Protein AF-A0A954PP19-F1 (afdb_monomer_lite)

Sequence (159 aa):
MADTKLAAGSSRAISSGVAYQRCLNPTCGQTFDVGEVKTACDRCGDLLDIDYDWSRIAVPKRLAEFEQMWTQRHDPLRFSGVWRFHELLPFAPADKVVTVGEGQTLLQRANEVAKFAGMDADRLFLQYEGMNPSGSFKDNGMCAAFSHAHLTGAKRAAC

Foldseek 3Di:
DDDDPPPPPPPPLPQVVFKWKFFPPPVVRDIGGLLDDDQADPPPRGGIDIDGPVVPADADPDPVVLVVLVVVCVDQLSQALQSSRCSVVVRFPPVLFDAPSANPWDWAQDQVVCVVVVHDHSPDTDTLNLPGPVRHVCRSVVRVVSSSCSSNVHDDDDD

Secondary structure (DSSP, 8-state):
----------------SSEEEEESSTTT--EEETTS--SS-TTT---EEEEE-GGGS---SSHHHHHHHGGGTTSHHHHSTTGGGGGG-TTS-GGG---SS-----EEE-HHHHHHTTPPTTS-EEE-GGGSTTSSTHHHHHHHHHHHHHHTT------

pLDDT: mean 89.29, std 17.42, range [29.59, 98.31]

Structure (mmCIF, N/CA/C/O backbone):
data_AF-A0A954PP19-F1
#
_entry.id   AF-A0A954PP19-F1
#
loop_
_atom_site.group_PDB
_atom_site.id
_atom_site.type_symbol
_atom_site.label_atom_id
_atom_site.label_alt_id
_atom_site.label_comp_id
_atom_site.label_asym_id
_atom_site.label_entity_id
_atom_site.label_seq_id
_atom_site.pdbx_PDB_ins_code
_atom_site.Cartn_x
_atom_site.Cartn_y
_atom_site.Cartn_z
_atom_site.occupancy
_atom_site.B_iso_or_equiv
_atom_site.auth_seq_id
_atom_site.auth_comp_id
_atom_site.auth_asym_id
_atom_site.auth_atom_id
_atom_site.pdbx_PDB_model_num
ATOM 1 N N . MET A 1 1 ? -10.095 12.868 49.938 1.00 38.81 1 MET A N 1
ATOM 2 C CA . MET A 1 1 ? -11.283 13.107 49.086 1.00 38.81 1 MET A CA 1
ATOM 3 C C . MET A 1 1 ? -10.998 14.398 48.331 1.00 38.81 1 MET A C 1
ATOM 5 O O . MET A 1 1 ? -10.882 15.417 48.983 1.00 38.81 1 MET A O 1
ATOM 9 N N . ALA A 1 2 ? -10.692 14.423 47.039 1.00 33.31 2 ALA A N 1
ATOM 10 C CA . ALA A 1 2 ? -11.350 13.710 45.957 1.00 33.31 2 ALA A CA 1
ATOM 11 C C . ALA A 1 2 ? -10.355 13.242 44.879 1.00 33.31 2 ALA A C 1
ATOM 13 O O . ALA A 1 2 ? -9.568 14.029 44.358 1.00 33.31 2 ALA A O 1
ATOM 14 N N . ASP A 1 3 ? -10.452 11.958 44.535 1.00 31.61 3 ASP A N 1
ATOM 15 C CA . ASP A 1 3 ? -9.877 11.374 43.328 1.00 31.61 3 ASP A CA 1
ATOM 16 C C . ASP A 1 3 ? -10.705 11.821 42.122 1.00 31.61 3 ASP A C 1
ATOM 18 O O . ASP A 1 3 ? -11.855 11.408 41.955 1.00 31.61 3 ASP A O 1
ATOM 22 N N . THR A 1 4 ? -10.128 12.653 41.260 1.00 34.34 4 THR A N 1
ATOM 23 C CA . THR A 1 4 ? -10.739 12.964 39.964 1.00 34.34 4 THR A CA 1
ATOM 24 C C . THR A 1 4 ? -10.210 11.956 38.951 1.00 34.34 4 THR A C 1
ATOM 26 O O . THR A 1 4 ? -9.174 12.160 38.322 1.00 34.34 4 THR A O 1
ATOM 29 N N . LYS A 1 5 ? -10.909 10.821 38.829 1.00 32.56 5 LYS A N 1
ATOM 30 C CA . LYS A 1 5 ? -10.722 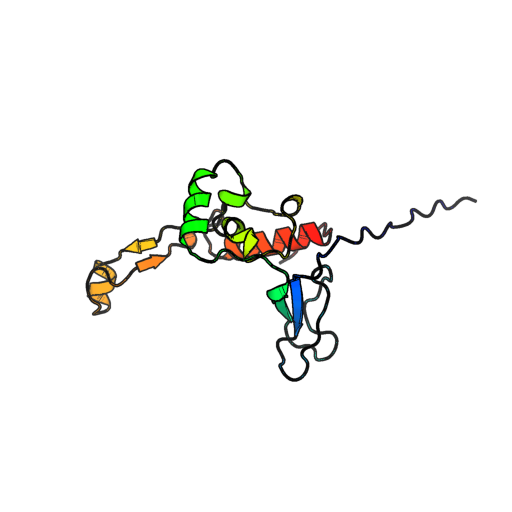9.869 37.728 1.00 32.56 5 LYS A CA 1
ATOM 31 C C . LYS A 1 5 ? -10.987 10.600 36.410 1.00 32.56 5 LYS A C 1
ATOM 33 O O . LYS A 1 5 ? -12.136 10.896 36.092 1.00 32.56 5 LYS A O 1
ATOM 38 N N . LEU A 1 6 ? -9.934 10.856 35.632 1.00 33.56 6 LEU A N 1
ATOM 39 C CA . LEU A 1 6 ? -10.082 11.124 34.207 1.00 33.56 6 LEU A CA 1
ATOM 40 C C . LEU A 1 6 ? -10.672 9.868 33.565 1.00 33.56 6 LEU A C 1
ATOM 42 O O . LEU A 1 6 ? -10.012 8.836 33.453 1.00 33.56 6 LEU A O 1
ATOM 46 N N . ALA A 1 7 ? -11.943 9.952 33.185 1.00 32.34 7 ALA A N 1
ATOM 47 C CA . ALA A 1 7 ? -12.573 8.965 32.333 1.00 32.34 7 ALA A CA 1
ATOM 48 C C . ALA A 1 7 ? -11.822 8.953 30.996 1.00 32.34 7 ALA A C 1
ATOM 50 O O . ALA A 1 7 ? -11.840 9.933 30.250 1.00 32.34 7 ALA A O 1
ATOM 51 N N . ALA A 1 8 ? -11.139 7.845 30.711 1.00 34.00 8 ALA A N 1
ATOM 52 C CA . ALA A 1 8 ? -10.628 7.542 29.387 1.00 34.00 8 ALA A CA 1
ATOM 53 C C . ALA A 1 8 ? -11.833 7.388 28.449 1.00 34.00 8 ALA A C 1
ATOM 55 O O . ALA A 1 8 ? -12.448 6.326 28.363 1.00 34.00 8 ALA A O 1
ATOM 56 N N . GLY A 1 9 ? -12.216 8.487 27.800 1.00 29.59 9 GLY A N 1
ATOM 57 C CA . GLY A 1 9 ? -13.181 8.473 26.716 1.00 29.59 9 GLY A CA 1
ATOM 58 C C . GLY A 1 9 ? -12.624 7.605 25.598 1.00 29.59 9 GLY A C 1
ATOM 59 O O . GLY A 1 9 ? -11.655 7.980 24.940 1.00 29.59 9 GLY A O 1
ATOM 60 N N . SER A 1 10 ? -13.219 6.427 25.413 1.00 38.03 10 SER A N 1
ATOM 61 C CA . SER A 1 10 ? -13.023 5.597 24.231 1.00 38.03 10 SER A CA 1
ATOM 62 C C . SER A 1 10 ? -13.480 6.407 23.018 1.00 38.03 10 SER A C 1
ATOM 64 O O . SER A 1 10 ? -14.662 6.467 22.684 1.00 38.03 10 SER A O 1
ATOM 66 N N . SER A 1 11 ? -12.525 7.088 22.389 1.00 37.19 11 SER A N 1
ATOM 67 C CA . SER A 1 11 ? -12.629 7.576 21.022 1.00 37.19 11 SER A CA 1
ATOM 68 C C . SER A 1 11 ? -12.754 6.339 20.138 1.00 37.19 11 SER A C 1
ATOM 70 O O . SER A 1 11 ? -11.757 5.807 19.651 1.00 37.19 11 SER A O 1
ATOM 72 N N . ARG A 1 12 ? -13.980 5.832 19.993 1.00 41.19 12 ARG A N 1
ATOM 73 C CA . ARG A 1 12 ? -14.313 4.806 19.012 1.00 41.19 12 ARG A CA 1
ATOM 74 C C . ARG A 1 12 ? -14.092 5.455 17.648 1.00 41.19 12 ARG A C 1
ATOM 76 O O . ARG A 1 12 ? -14.951 6.185 17.160 1.00 41.19 12 ARG A O 1
ATOM 83 N N . ALA A 1 13 ? -12.889 5.281 17.100 1.00 44.47 13 ALA A N 1
ATOM 84 C CA . ALA A 1 13 ? -12.595 5.641 15.727 1.00 44.47 13 ALA A CA 1
ATOM 85 C C . ALA A 1 13 ? -13.675 4.975 14.875 1.00 44.47 13 ALA A C 1
ATOM 87 O O . ALA A 1 13 ? -13.929 3.777 15.012 1.00 44.47 13 ALA A O 1
ATOM 88 N N . ILE A 1 14 ? -14.390 5.778 14.095 1.00 45.72 14 ILE A N 1
ATOM 89 C CA . ILE A 1 14 ? -15.475 5.300 13.251 1.00 45.72 14 ILE A CA 1
ATOM 90 C C . ILE A 1 14 ? -14.812 4.508 12.123 1.00 45.72 14 ILE A C 1
ATOM 92 O O . ILE A 1 14 ? -14.482 5.050 11.073 1.00 45.72 14 ILE A O 1
ATOM 96 N N . SER A 1 15 ? -14.562 3.225 12.373 1.00 54.59 15 SER A N 1
ATOM 97 C CA . SER A 1 15 ? -14.369 2.237 11.326 1.00 54.59 15 SER A CA 1
ATOM 98 C C . SER A 1 15 ? -15.665 2.232 10.527 1.00 54.59 15 SER A C 1
ATOM 100 O O . SER A 1 15 ? -16.744 1.960 11.057 1.00 54.59 15 SER A O 1
ATOM 102 N N . SER A 1 16 ? -15.586 2.580 9.246 1.00 59.38 16 SER A N 1
ATOM 103 C CA . SER A 1 16 ? -16.714 2.494 8.311 1.00 59.38 16 SER A CA 1
ATOM 104 C C . SER A 1 16 ? -17.228 1.050 8.158 1.00 59.38 16 SER A C 1
ATOM 106 O O . SER A 1 16 ? -18.239 0.812 7.489 1.00 59.38 16 SER A O 1
ATOM 108 N N . GLY A 1 17 ? -16.542 0.072 8.769 1.00 75.81 17 GLY A N 1
ATOM 109 C CA . GLY A 1 17 ? -16.840 -1.351 8.688 1.00 75.81 17 GLY A CA 1
ATOM 110 C C . GLY A 1 17 ? -16.679 -1.901 7.275 1.00 75.81 17 GLY A C 1
ATOM 111 O O . GLY A 1 17 ? -17.229 -2.959 6.990 1.00 75.81 17 GLY A O 1
ATOM 112 N N . VAL A 1 18 ? -16.029 -1.158 6.369 1.00 91.38 18 VAL A N 1
ATOM 113 C CA . VAL A 1 18 ? -15.743 -1.601 4.995 1.00 91.38 18 VAL A CA 1
ATOM 114 C C . VAL A 1 18 ? -14.385 -2.277 4.887 1.00 91.38 18 VAL A C 1
ATOM 116 O O . VAL A 1 18 ? -14.200 -3.045 3.961 1.00 91.38 18 VAL A O 1
ATOM 119 N N . ALA A 1 19 ? -13.464 -2.014 5.816 1.00 95.56 19 ALA A N 1
ATOM 120 C CA . ALA A 1 19 ? -12.177 -2.687 5.939 1.00 95.56 19 ALA A CA 1
ATOM 121 C C . ALA A 1 19 ? -12.139 -3.435 7.274 1.00 95.56 19 ALA A C 1
ATOM 123 O O . ALA A 1 19 ? -12.572 -2.897 8.297 1.00 95.56 19 ALA A O 1
ATOM 124 N N . TYR A 1 20 ? -11.631 -4.661 7.270 1.00 96.12 20 TYR A N 1
ATOM 125 C CA . TYR A 1 20 ? -11.539 -5.504 8.457 1.00 96.12 20 TYR A CA 1
ATOM 126 C C . TYR A 1 20 ? -10.322 -6.421 8.366 1.00 96.12 20 TYR A C 1
ATOM 128 O O . TYR A 1 20 ? -9.804 -6.700 7.288 1.00 96.12 20 TYR A O 1
ATOM 136 N N . GLN A 1 21 ? -9.850 -6.890 9.515 1.00 97.12 21 GLN A N 1
ATOM 137 C CA . GLN A 1 21 ? -8.796 -7.895 9.567 1.00 97.12 21 GLN A CA 1
ATOM 138 C C . GLN A 1 21 ? -9.430 -9.274 9.410 1.00 97.12 21 GLN A C 1
ATOM 140 O O . GLN A 1 21 ? -10.419 -9.563 10.083 1.00 97.12 21 GLN A O 1
ATOM 145 N N . ARG A 1 22 ? -8.864 -10.141 8.575 1.00 97.62 22 ARG A N 1
ATOM 146 C CA . ARG A 1 22 ? -9.326 -11.516 8.363 1.00 97.62 22 ARG A CA 1
ATOM 147 C C . ARG A 1 22 ? -8.183 -12.492 8.595 1.00 97.62 22 ARG A C 1
ATOM 149 O O . ARG A 1 22 ? -7.096 -12.337 8.055 1.00 97.62 22 ARG A O 1
ATOM 156 N N . CYS A 1 23 ? -8.437 -13.534 9.376 1.00 98.31 23 CYS A N 1
ATOM 157 C CA . CYS A 1 23 ? -7.491 -14.628 9.549 1.00 98.31 23 CYS A CA 1
ATOM 158 C C . CYS A 1 23 ? -7.185 -15.315 8.211 1.00 98.31 23 CYS A C 1
ATOM 160 O O . CYS A 1 23 ? -8.106 -15.773 7.529 1.00 98.31 23 CYS A O 1
ATOM 162 N N . LEU A 1 24 ? -5.895 -15.445 7.885 1.00 97.44 24 LEU A N 1
ATOM 163 C CA . LEU A 1 24 ? -5.423 -16.058 6.639 1.00 97.44 24 LEU A CA 1
ATOM 164 C C . LEU A 1 24 ? -5.731 -17.554 6.553 1.00 97.44 24 LEU A C 1
ATOM 166 O O . LEU A 1 24 ? -5.881 -18.089 5.458 1.00 97.44 24 LEU A O 1
ATOM 170 N N . ASN A 1 25 ? -5.860 -18.234 7.694 1.00 97.69 25 ASN A N 1
ATOM 171 C CA . ASN A 1 25 ? -6.277 -19.630 7.726 1.00 97.69 25 ASN A CA 1
ATOM 172 C C . ASN A 1 25 ? -7.714 -19.792 7.196 1.00 97.69 25 ASN A C 1
ATOM 174 O O . ASN A 1 25 ? -8.655 -19.354 7.875 1.00 97.69 25 ASN A O 1
ATOM 178 N N . PRO A 1 26 ? -7.917 -20.480 6.053 1.00 95.12 26 PRO A N 1
ATOM 179 C CA . PRO A 1 26 ? -9.231 -20.593 5.421 1.00 95.12 26 PRO A CA 1
ATOM 180 C C . PRO A 1 26 ? -10.272 -21.311 6.284 1.00 95.12 26 PRO A C 1
ATOM 182 O O . PRO A 1 26 ? -11.465 -21.059 6.143 1.00 95.12 26 PRO A O 1
ATOM 185 N N . THR A 1 27 ? -9.834 -22.193 7.188 1.00 97.69 27 THR A N 1
ATOM 186 C CA . THR A 1 27 ? -10.730 -22.918 8.105 1.00 97.69 27 THR A CA 1
ATOM 187 C C . THR A 1 27 ? -11.113 -22.090 9.332 1.00 97.69 27 THR A C 1
ATOM 189 O O . THR A 1 27 ? -12.164 -22.321 9.932 1.00 97.69 27 THR A O 1
ATOM 192 N N . CYS A 1 28 ? -10.283 -21.109 9.704 1.00 97.94 28 CYS A N 1
ATOM 193 C CA . CYS A 1 28 ? -10.573 -20.200 10.804 1.00 97.94 28 CYS A CA 1
ATOM 194 C C . CYS A 1 28 ? -11.461 -19.047 10.335 1.00 97.94 28 CYS A C 1
ATOM 196 O O . CYS A 1 28 ? -12.543 -18.854 10.890 1.00 97.94 28 CYS A O 1
ATOM 198 N N . GLY A 1 29 ? -10.992 -18.281 9.341 1.00 96.25 29 GLY A N 1
ATOM 199 C CA . GLY A 1 29 ? -11.721 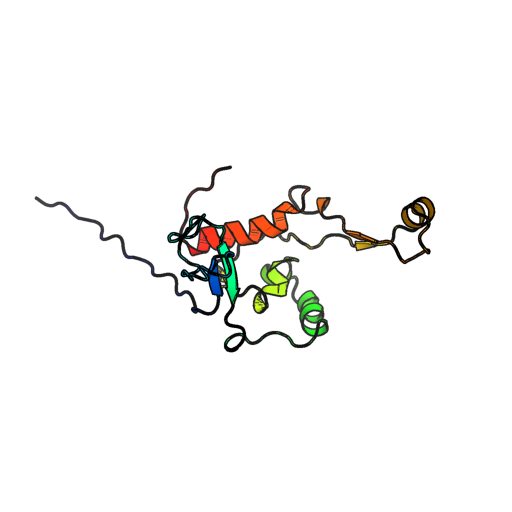-17.174 8.717 1.00 96.25 29 GLY A CA 1
ATOM 200 C C . GLY A 1 29 ? -12.205 -16.070 9.663 1.00 96.25 29 GLY A C 1
ATOM 201 O O . GLY A 1 29 ? -13.035 -15.263 9.255 1.00 96.25 29 GLY A O 1
ATOM 202 N N . GLN A 1 30 ? -11.738 -16.033 10.917 1.00 97.56 30 GLN A N 1
ATOM 203 C CA . GLN A 1 30 ? -12.218 -15.070 11.902 1.00 97.56 30 GLN A CA 1
ATOM 204 C C . GLN A 1 30 ? -11.870 -13.641 11.491 1.00 97.56 30 GLN A C 1
ATOM 206 O O . GLN A 1 30 ? -10.765 -13.377 11.016 1.00 97.56 30 GLN A O 1
ATOM 211 N N . THR A 1 31 ? -12.817 -12.736 11.712 1.00 97.31 31 THR A N 1
ATOM 212 C CA . THR A 1 31 ? -12.697 -11.323 11.373 1.00 97.31 31 THR A CA 1
ATOM 213 C C . THR A 1 31 ? -12.592 -10.453 12.620 1.00 97.31 31 THR A C 1
ATOM 215 O O . THR A 1 31 ? -13.198 -10.771 13.645 1.00 97.31 31 THR A O 1
ATOM 218 N N . PHE A 1 32 ? -11.880 -9.337 12.512 1.00 96.50 32 PHE A N 1
ATOM 219 C CA . PHE A 1 32 ? -11.697 -8.347 13.575 1.00 96.50 32 PHE A CA 1
ATOM 220 C C . PHE A 1 32 ? -11.806 -6.934 13.003 1.00 96.50 32 PHE A C 1
ATOM 222 O O . PHE A 1 32 ? -11.580 -6.727 11.807 1.00 96.50 32 PHE A O 1
ATOM 229 N N . ASP A 1 33 ? -12.146 -5.956 13.840 1.00 95.69 33 ASP A N 1
ATOM 230 C CA . ASP A 1 33 ? -12.216 -4.568 13.384 1.00 95.69 33 ASP A CA 1
ATOM 231 C C . ASP A 1 33 ? -10.816 -4.051 13.029 1.00 95.69 33 ASP A C 1
ATOM 233 O O . ASP A 1 33 ? -9.827 -4.389 13.681 1.00 95.69 33 ASP A O 1
ATOM 237 N N . VAL A 1 34 ? -10.705 -3.219 11.990 1.00 94.75 34 VAL A N 1
ATOM 238 C CA . VAL A 1 34 ? -9.404 -2.669 11.578 1.00 94.75 34 VAL A CA 1
ATOM 239 C C . VAL A 1 34 ? -8.786 -1.766 12.652 1.00 94.75 34 VAL A C 1
ATOM 241 O O . VAL A 1 34 ? -7.570 -1.631 12.702 1.00 94.75 34 VAL A O 1
ATOM 244 N N . GLY A 1 35 ? -9.587 -1.180 13.545 1.00 93.12 35 GLY A N 1
ATOM 245 C CA . GLY A 1 35 ? -9.113 -0.397 14.684 1.00 93.12 35 GLY A CA 1
ATOM 246 C C . GLY A 1 35 ? -8.524 -1.237 15.823 1.00 93.12 35 GLY A C 1
ATOM 247 O O . GLY A 1 35 ? -7.921 -0.674 16.739 1.00 93.12 35 GLY A O 1
ATOM 248 N N . GLU A 1 36 ? -8.668 -2.565 15.795 1.00 94.44 36 GLU A N 1
ATOM 249 C CA . GLU A 1 36 ? -8.030 -3.446 16.772 1.00 94.44 36 GLU A CA 1
ATOM 250 C C . GLU A 1 36 ? -6.551 -3.656 16.430 1.00 94.44 36 GLU A C 1
ATOM 252 O O . GLU A 1 36 ? -6.196 -4.079 15.333 1.00 94.44 36 GLU A O 1
ATOM 257 N N . VAL A 1 37 ? -5.661 -3.414 17.391 1.00 93.75 37 VAL A N 1
ATOM 258 C CA . VAL A 1 37 ? -4.227 -3.671 17.207 1.00 93.75 37 VAL A CA 1
ATOM 259 C C . VAL A 1 37 ? -3.953 -5.152 17.468 1.00 93.75 37 VAL A C 1
ATOM 261 O O . VAL A 1 37 ? -3.839 -5.568 18.622 1.00 93.75 37 VAL A O 1
ATOM 264 N N . LYS A 1 38 ? -3.866 -5.950 16.398 1.00 94.56 38 LYS A N 1
ATOM 265 C CA . LYS A 1 38 ? -3.586 -7.392 16.458 1.00 94.56 38 LYS A CA 1
ATOM 266 C C . LYS A 1 38 ? -2.388 -7.759 15.594 1.00 94.56 38 LYS A C 1
ATOM 268 O O . LYS A 1 38 ? -2.184 -7.206 14.521 1.00 94.56 38 LYS A O 1
ATOM 273 N N . THR A 1 39 ? -1.605 -8.721 16.070 1.00 94.00 39 THR A N 1
ATOM 274 C CA . THR A 1 39 ? -0.466 -9.303 15.339 1.00 94.00 39 THR A CA 1
ATOM 275 C C . THR A 1 39 ? -0.714 -10.754 14.923 1.00 94.00 39 THR A C 1
ATOM 277 O O . THR A 1 39 ? 0.046 -11.299 14.128 1.00 94.00 39 THR A O 1
ATOM 280 N N . ALA A 1 40 ? -1.773 -11.375 15.449 1.00 97.56 40 ALA A N 1
ATOM 281 C CA . ALA A 1 40 ? -2.183 -12.744 15.169 1.00 97.56 40 ALA A CA 1
ATOM 282 C C . ALA A 1 40 ? -3.685 -12.917 15.445 1.00 97.56 40 ALA A C 1
ATOM 284 O O . ALA A 1 40 ? -4.305 -12.113 16.144 1.00 97.56 40 ALA A O 1
ATOM 285 N N . CYS A 1 41 ? -4.269 -13.985 14.910 1.00 98.06 41 CYS A N 1
ATOM 286 C CA . CYS A 1 41 ? -5.651 -14.367 15.156 1.00 98.06 41 CYS A CA 1
ATOM 287 C C . CYS A 1 41 ? -5.839 -14.899 16.584 1.00 98.06 41 CYS A C 1
ATOM 289 O O . CYS A 1 41 ? -5.261 -15.925 16.941 1.00 98.06 41 CYS A O 1
ATOM 291 N N . ASP A 1 42 ? -6.749 -14.295 17.354 1.00 97.56 42 ASP A N 1
ATOM 292 C CA . ASP A 1 42 ? -7.061 -14.708 18.735 1.00 97.56 42 ASP A CA 1
ATOM 293 C C . ASP A 1 42 ? -7.537 -16.168 18.871 1.00 97.56 42 ASP A C 1
ATOM 295 O O . ASP A 1 42 ? -7.485 -16.741 19.958 1.00 97.56 42 ASP A O 1
ATOM 299 N N . ARG A 1 43 ? -8.032 -16.780 17.786 1.00 97.50 43 ARG A N 1
ATOM 300 C CA . ARG A 1 43 ? -8.596 -18.139 17.804 1.00 97.50 43 ARG A CA 1
ATOM 301 C C . ARG A 1 43 ? -7.602 -19.236 17.452 1.00 97.50 43 ARG A C 1
ATOM 303 O O . ARG A 1 43 ? -7.714 -20.329 17.997 1.00 97.50 43 ARG A O 1
ATOM 310 N N . CYS A 1 44 ? -6.688 -18.989 16.518 1.00 97.75 44 CYS A N 1
ATOM 311 C CA . CYS A 1 44 ? -5.789 -20.031 16.001 1.00 97.75 44 CYS A CA 1
ATOM 312 C C . CYS A 1 44 ? -4.310 -19.634 15.971 1.00 97.75 44 CYS A C 1
ATOM 314 O O . CYS A 1 44 ? -3.474 -20.488 15.705 1.00 97.75 44 CYS A O 1
ATOM 316 N N . GLY A 1 45 ? -3.977 -18.372 16.256 1.00 97.94 45 GLY A N 1
ATOM 317 C CA . GLY A 1 45 ? -2.602 -17.871 16.251 1.00 97.94 45 GLY A CA 1
ATOM 318 C C . GLY A 1 45 ? -2.022 -17.562 14.868 1.00 97.94 45 GLY A C 1
ATOM 319 O O . GLY A 1 45 ? -0.922 -17.024 14.803 1.00 97.94 45 GLY A O 1
ATOM 320 N N . ASP A 1 46 ? -2.741 -17.849 13.778 1.00 98.19 46 ASP A N 1
ATOM 321 C CA . ASP A 1 46 ? -2.280 -17.538 12.421 1.00 98.19 46 ASP A CA 1
ATOM 322 C C . ASP A 1 46 ? -2.290 -16.033 12.118 1.00 98.19 46 ASP A C 1
ATOM 324 O O . ASP A 1 46 ? -2.904 -15.222 12.817 1.00 98.19 46 ASP A O 1
ATOM 328 N N . LEU A 1 47 ? -1.606 -15.668 11.034 1.00 98.06 47 LEU A N 1
ATOM 329 C CA . LEU A 1 47 ? -1.517 -14.300 10.538 1.00 98.06 47 LEU A CA 1
ATOM 330 C C . LEU A 1 47 ? -2.881 -13.749 10.085 1.00 98.06 47 LEU A C 1
ATOM 332 O O . LEU A 1 47 ? -3.790 -14.484 9.680 1.00 98.06 47 LEU A O 1
ATOM 336 N N . LEU A 1 48 ? -2.996 -12.424 10.139 1.00 97.81 48 LEU A N 1
ATOM 337 C CA . LEU A 1 48 ? -4.150 -11.660 9.676 1.00 97.81 48 LEU A CA 1
ATOM 338 C C . LEU A 1 48 ? -3.800 -10.940 8.369 1.00 97.81 48 LEU A C 1
ATOM 340 O O . LEU A 1 48 ? -2.668 -10.495 8.193 1.00 97.81 48 LEU A O 1
ATOM 344 N N . ASP A 1 49 ? -4.787 -10.803 7.495 1.00 96.50 49 ASP A N 1
ATOM 345 C CA . ASP A 1 49 ? -4.757 -9.948 6.308 1.00 96.50 49 ASP A CA 1
ATOM 346 C C . ASP A 1 49 ? -5.811 -8.841 6.433 1.00 96.50 49 ASP A C 1
ATOM 348 O O . ASP A 1 49 ? -6.708 -8.935 7.277 1.00 96.50 49 ASP A O 1
ATOM 352 N N . ILE A 1 50 ? -5.719 -7.802 5.605 1.00 95.62 50 ILE A N 1
ATOM 353 C CA . ILE A 1 50 ? -6.760 -6.779 5.484 1.00 95.62 50 ILE A CA 1
ATOM 354 C C . ILE A 1 50 ? -7.663 -7.134 4.309 1.00 95.62 50 ILE A C 1
ATOM 356 O O . ILE A 1 50 ? -7.219 -7.224 3.169 1.00 95.62 50 ILE A O 1
ATOM 360 N N . ASP A 1 51 ? -8.948 -7.293 4.601 1.00 95.31 51 ASP A N 1
ATOM 361 C CA . ASP A 1 51 ? -9.983 -7.564 3.613 1.00 95.31 51 ASP A CA 1
ATOM 362 C C . ASP A 1 51 ? -11.018 -6.432 3.620 1.00 95.31 51 ASP A C 1
ATOM 364 O O . ASP A 1 51 ? -11.134 -5.658 4.581 1.00 95.31 51 ASP A O 1
ATOM 368 N N . TYR A 1 52 ? -11.764 -6.326 2.526 1.00 95.25 52 TYR A N 1
ATOM 369 C CA . TYR A 1 52 ? -12.710 -5.248 2.301 1.00 95.25 52 TYR A CA 1
ATOM 370 C C . TYR A 1 52 ? -14.071 -5.775 1.855 1.00 95.25 52 TYR A C 1
ATOM 372 O O . TYR A 1 52 ? -14.189 -6.682 1.032 1.00 95.25 52 TYR A O 1
ATOM 380 N N . ASP A 1 53 ? -15.135 -5.150 2.352 1.00 94.38 53 ASP A N 1
ATOM 381 C CA . ASP A 1 53 ? -16.474 -5.336 1.807 1.00 94.38 53 ASP A CA 1
ATOM 382 C C . ASP A 1 53 ? -16.638 -4.487 0.540 1.00 94.38 53 ASP A C 1
ATOM 384 O O . ASP A 1 53 ? -17.188 -3.380 0.548 1.00 94.38 53 ASP A O 1
ATOM 388 N N . TRP A 1 54 ? -16.147 -5.028 -0.575 1.00 92.50 54 TRP A N 1
ATOM 389 C CA . TRP A 1 54 ? -16.193 -4.385 -1.889 1.00 92.50 54 TRP A CA 1
ATOM 390 C C . TRP A 1 54 ? -17.614 -4.094 -2.384 1.00 92.50 54 TRP A C 1
ATOM 392 O O . TRP A 1 54 ? -17.785 -3.251 -3.261 1.00 92.50 54 TRP A O 1
ATOM 402 N N . SER A 1 55 ? -18.647 -4.728 -1.815 1.00 92.19 55 SER A N 1
ATOM 403 C CA . SER A 1 55 ? -20.042 -4.419 -2.164 1.00 92.19 55 SER A CA 1
ATOM 404 C C . SER A 1 55 ? -20.485 -3.033 -1.676 1.00 92.19 55 SER A C 1
ATOM 406 O O . SER A 1 55 ? -21.453 -2.471 -2.190 1.00 92.19 55 SER A O 1
ATOM 408 N N . ARG A 1 56 ? -19.755 -2.460 -0.709 1.00 90.62 56 ARG A N 1
ATOM 409 C CA . ARG A 1 56 ? -20.039 -1.165 -0.073 1.00 90.62 56 ARG A CA 1
ATOM 410 C C . ARG A 1 56 ? -19.046 -0.068 -0.461 1.00 90.62 56 ARG A C 1
ATOM 412 O O . ARG A 1 56 ? -19.190 1.060 0.007 1.00 90.62 56 ARG A O 1
ATOM 419 N N . ILE A 1 57 ? -18.052 -0.381 -1.292 1.00 89.00 57 ILE A N 1
ATOM 420 C CA . ILE A 1 57 ? -16.995 0.546 -1.706 1.00 89.00 57 ILE A CA 1
ATOM 421 C C . ILE A 1 57 ? -17.181 0.877 -3.186 1.00 89.00 57 ILE A C 1
ATOM 423 O O . ILE A 1 57 ? -17.205 -0.004 -4.043 1.00 89.00 57 ILE A O 1
ATOM 427 N N . ALA A 1 58 ? -17.285 2.166 -3.500 1.00 87.44 58 ALA A N 1
ATOM 428 C CA . ALA A 1 58 ? -17.223 2.624 -4.879 1.00 87.44 58 ALA A CA 1
ATOM 429 C C . ALA A 1 58 ? -15.762 2.605 -5.345 1.00 87.44 58 ALA A C 1
ATOM 431 O O . ALA A 1 58 ? -14.971 3.453 -4.942 1.00 87.44 58 ALA A O 1
ATOM 432 N N . VAL A 1 59 ? -15.412 1.634 -6.188 1.00 87.06 59 VAL A N 1
ATOM 433 C CA . VAL A 1 59 ? -14.072 1.524 -6.776 1.00 87.06 59 VAL A CA 1
ATOM 434 C C . VAL A 1 59 ? -14.040 2.110 -8.193 1.00 87.06 59 VAL A C 1
ATOM 436 O O . VAL A 1 59 ? -14.985 1.887 -8.964 1.00 87.06 59 VAL A O 1
ATOM 439 N N . PRO A 1 60 ? -12.970 2.836 -8.571 1.00 89.50 60 PRO A N 1
ATOM 440 C CA . PRO A 1 60 ? -12.754 3.260 -9.950 1.00 89.50 60 PRO A CA 1
ATOM 441 C C . PRO A 1 60 ? -12.774 2.063 -10.907 1.00 89.50 60 PRO A C 1
ATOM 443 O O . PRO A 1 60 ? -12.233 0.997 -10.606 1.00 89.50 60 PRO A O 1
ATOM 446 N N . LYS A 1 61 ? -13.406 2.221 -12.072 1.00 90.38 61 LYS A N 1
ATOM 447 C CA . LYS A 1 61 ? -13.604 1.124 -13.038 1.00 90.38 61 LYS A CA 1
ATOM 448 C C . LYS A 1 61 ? -12.469 1.023 -14.051 1.00 90.38 61 LYS A C 1
ATOM 450 O O . LYS A 1 61 ? -12.379 0.024 -14.767 1.00 90.38 61 LYS A O 1
ATOM 455 N N . ARG A 1 62 ? -11.653 2.073 -14.185 1.00 92.50 62 ARG A N 1
ATOM 456 C CA . ARG A 1 62 ? -10.588 2.174 -15.190 1.00 92.50 62 ARG A CA 1
ATOM 457 C C . ARG A 1 62 ? -9.343 2.825 -14.605 1.00 92.50 62 ARG A C 1
ATOM 459 O O . ARG A 1 62 ? -9.433 3.784 -13.850 1.00 92.50 62 ARG A O 1
ATOM 466 N N . LEU A 1 63 ? -8.173 2.379 -15.063 1.00 88.50 63 LEU A N 1
ATOM 467 C CA . LEU A 1 63 ? -6.886 2.960 -14.659 1.00 88.50 63 LEU A CA 1
ATOM 468 C C . LEU A 1 63 ? -6.765 4.454 -14.997 1.00 88.50 63 LEU A C 1
ATOM 470 O O . LEU A 1 63 ? -6.177 5.206 -14.227 1.00 88.50 63 LEU A O 1
ATOM 474 N N . ALA A 1 64 ? -7.395 4.897 -16.090 1.00 91.06 64 ALA A N 1
ATOM 475 C CA . ALA A 1 64 ? -7.429 6.302 -16.498 1.00 91.06 64 ALA A CA 1
ATOM 476 C C . ALA A 1 64 ? -8.022 7.241 -15.427 1.00 91.06 64 ALA A C 1
ATOM 478 O O . ALA A 1 64 ? -7.706 8.427 -15.407 1.00 91.06 64 ALA A O 1
ATOM 479 N N . GLU A 1 65 ? -8.866 6.731 -14.524 1.00 90.00 65 GLU A N 1
ATOM 480 C CA . GLU A 1 65 ? -9.398 7.517 -13.403 1.00 90.00 65 GLU A CA 1
ATOM 481 C C . GLU A 1 65 ? -8.285 7.868 -12.400 1.00 90.00 65 GLU A C 1
ATOM 483 O O . GLU A 1 65 ? -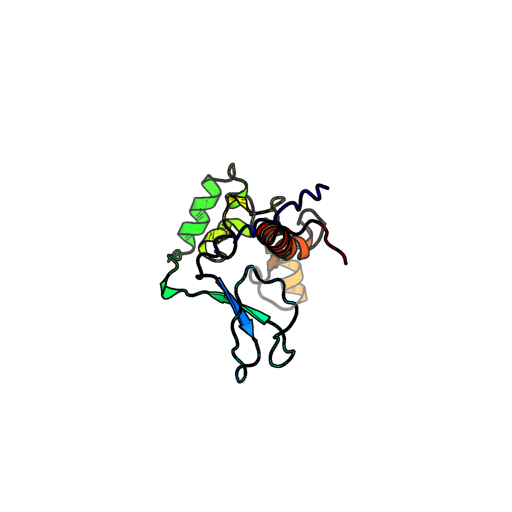8.215 9.003 -11.936 1.00 90.00 65 GLU A O 1
ATOM 488 N N . PHE A 1 66 ? -7.349 6.946 -12.143 1.00 88.44 66 PHE A N 1
ATOM 489 C CA . PHE A 1 66 ? -6.164 7.222 -11.324 1.00 88.44 66 PHE A CA 1
ATOM 490 C C . PHE A 1 66 ? -5.152 8.111 -12.052 1.00 88.44 66 PHE A C 1
ATOM 492 O O . PHE A 1 66 ? -4.490 8.936 -11.426 1.00 88.44 66 PHE A O 1
ATOM 499 N N . GLU A 1 67 ? -5.040 7.998 -13.378 1.00 87.62 67 GLU A N 1
ATOM 500 C CA . GLU A 1 67 ? -4.157 8.872 -14.162 1.00 87.62 67 GLU A CA 1
ATOM 501 C C . GLU A 1 67 ? -4.570 10.346 -14.058 1.00 87.62 67 GLU A C 1
ATOM 503 O O . GLU A 1 67 ? -3.718 11.227 -13.941 1.00 87.62 67 GLU A O 1
ATOM 508 N N . GLN A 1 68 ? -5.875 10.630 -14.030 1.00 87.06 68 GLN A N 1
ATOM 509 C CA . GLN A 1 68 ? -6.389 11.994 -13.867 1.00 87.06 68 GLN A CA 1
ATOM 510 C C . GLN A 1 68 ? -6.001 12.613 -12.519 1.00 87.06 68 GLN A C 1
ATOM 512 O O . GLN A 1 68 ? -5.819 13.831 -12.433 1.00 87.06 68 GLN A O 1
ATOM 517 N N . MET A 1 69 ? -5.802 11.799 -11.479 1.00 85.94 69 MET A N 1
ATOM 518 C CA . MET A 1 69 ? -5.403 12.276 -10.151 1.00 85.94 69 MET A CA 1
ATOM 519 C C . MET A 1 69 ? -4.010 12.916 -10.148 1.00 85.94 69 MET A C 1
ATOM 521 O O . MET A 1 69 ? -3.731 13.761 -9.299 1.00 85.94 69 MET A O 1
ATOM 525 N N . TRP A 1 70 ? -3.160 12.627 -11.141 1.00 84.12 70 TRP A N 1
ATOM 526 C CA . TRP A 1 70 ? -1.873 13.312 -11.300 1.00 84.12 70 TRP A CA 1
ATOM 527 C C . TRP A 1 70 ? -2.003 14.820 -11.546 1.00 84.12 70 TRP A C 1
ATOM 529 O O . TRP A 1 70 ? -1.042 15.558 -11.330 1.00 84.12 70 TRP A O 1
ATOM 539 N N . THR A 1 71 ? -3.173 15.302 -11.968 1.00 89.50 71 THR A N 1
ATOM 540 C CA . THR A 1 71 ? -3.443 16.746 -12.082 1.00 89.50 71 THR A CA 1
ATOM 541 C C . THR A 1 71 ? -3.570 17.431 -10.715 1.00 89.50 71 THR A C 1
ATOM 543 O O . THR A 1 71 ? -3.415 18.646 -10.609 1.00 89.50 71 THR A O 1
ATOM 546 N N . GLN A 1 72 ? -3.780 16.654 -9.649 1.00 91.38 72 GLN A N 1
ATOM 547 C CA . GLN A 1 72 ? -4.028 17.120 -8.284 1.00 91.38 72 GLN A CA 1
ATOM 548 C C . GLN A 1 72 ? -2.814 16.929 -7.364 1.00 91.38 72 GLN A C 1
ATOM 550 O O . GLN A 1 72 ? -2.963 16.875 -6.153 1.00 91.38 72 GLN A O 1
ATOM 555 N N . ARG A 1 73 ? -1.589 16.870 -7.902 1.00 89.56 73 ARG A N 1
ATOM 556 C CA . ARG A 1 73 ? -0.340 16.662 -7.130 1.00 89.56 73 ARG A CA 1
ATOM 557 C C . ARG A 1 73 ? -0.047 17.697 -6.029 1.00 89.56 73 ARG A C 1
ATOM 559 O O . ARG A 1 73 ? 0.918 17.528 -5.295 1.00 89.56 73 ARG A O 1
ATOM 566 N N . HIS A 1 74 ? -0.823 18.774 -5.939 1.00 92.25 74 HIS A N 1
ATOM 567 C CA . HIS A 1 74 ? -0.760 19.718 -4.823 1.00 92.25 74 HIS A CA 1
ATOM 568 C C . HIS A 1 74 ? -1.440 19.175 -3.552 1.00 92.25 74 HIS A C 1
ATOM 570 O O . HIS A 1 74 ? -1.142 19.653 -2.461 1.00 92.25 74 HIS A O 1
ATOM 576 N N . ASP A 1 75 ? -2.325 18.184 -3.682 1.00 93.88 75 ASP A N 1
ATOM 577 C CA . ASP A 1 75 ? -2.890 17.417 -2.574 1.00 93.88 75 ASP A CA 1
ATOM 578 C C . ASP A 1 75 ? -1.894 16.315 -2.155 1.00 93.88 75 ASP A C 1
ATOM 580 O O . ASP A 1 75 ? -1.561 15.458 -2.983 1.00 93.88 75 ASP A O 1
ATOM 584 N N . PRO A 1 76 ? -1.427 16.285 -0.889 1.00 93.06 76 PRO A N 1
ATOM 585 C CA . PRO A 1 76 ? -0.545 15.233 -0.385 1.00 93.06 76 PRO A CA 1
ATOM 586 C C . PRO A 1 76 ? -1.071 13.810 -0.619 1.00 93.06 76 PRO A C 1
ATOM 588 O O . PRO A 1 76 ? -0.282 12.915 -0.933 1.00 93.06 76 PRO A O 1
ATOM 591 N N . LEU A 1 77 ? -2.392 13.604 -0.528 1.00 93.50 77 LEU A N 1
ATOM 592 C CA . LEU A 1 77 ? -3.017 12.301 -0.754 1.00 93.50 77 LEU A CA 1
ATOM 593 C C . LEU A 1 77 ? -2.814 11.838 -2.201 1.00 93.50 77 LEU A C 1
ATOM 595 O O . LEU A 1 77 ? -2.527 10.669 -2.444 1.00 93.50 77 LEU A O 1
ATOM 599 N N . ARG A 1 78 ? -2.912 12.762 -3.165 1.00 94.31 78 ARG A N 1
ATOM 600 C CA . ARG A 1 78 ? -2.739 12.478 -4.601 1.00 94.31 78 ARG A CA 1
ATOM 601 C C . ARG A 1 78 ? -1.289 12.537 -5.060 1.00 94.31 78 ARG A C 1
ATOM 603 O O . ARG A 1 78 ? -0.959 11.969 -6.100 1.00 94.31 78 ARG A O 1
ATOM 610 N N . PHE A 1 79 ? -0.425 13.207 -4.303 1.00 94.50 79 PHE A N 1
ATOM 611 C CA . PHE A 1 79 ? 1.010 13.209 -4.549 1.00 94.50 79 PHE A CA 1
ATOM 612 C C . PHE A 1 79 ? 1.643 11.856 -4.210 1.00 94.50 79 PHE A C 1
ATOM 614 O O . PHE A 1 79 ? 2.448 11.360 -4.993 1.00 94.50 79 PHE A O 1
ATOM 621 N N . SER A 1 80 ? 1.262 11.229 -3.092 1.00 96.25 80 SER A N 1
ATOM 622 C CA . SER A 1 80 ? 1.749 9.889 -2.738 1.00 96.25 80 SER A CA 1
ATOM 623 C C . SER A 1 80 ? 1.422 8.864 -3.824 1.00 96.25 80 SER A C 1
ATOM 625 O O . SER A 1 80 ? 0.286 8.727 -4.274 1.00 96.25 80 SER A O 1
ATOM 627 N N . GLY A 1 81 ? 2.419 8.080 -4.216 1.00 95.25 81 GLY A N 1
ATOM 628 C CA . GLY A 1 81 ? 2.252 6.963 -5.130 1.00 95.25 81 GLY A CA 1
ATOM 629 C C . GLY A 1 81 ? 1.519 5.762 -4.538 1.00 95.25 81 GLY A C 1
ATOM 630 O O . GLY A 1 81 ? 1.059 4.922 -5.312 1.00 95.25 81 GLY A O 1
ATOM 631 N N . VAL A 1 82 ? 1.358 5.706 -3.212 1.00 96.62 82 VAL A N 1
ATOM 632 C CA . VAL A 1 82 ? 0.491 4.736 -2.528 1.00 96.62 82 VAL A CA 1
ATOM 633 C C . VAL A 1 82 ? -0.904 5.324 -2.352 1.00 96.62 82 VAL A C 1
ATOM 635 O O . VAL A 1 82 ? -1.879 4.779 -2.870 1.00 96.62 82 VAL A O 1
ATOM 638 N N . TRP A 1 83 ? -1.010 6.474 -1.684 1.00 96.25 83 TRP A N 1
ATOM 639 C CA . TRP A 1 83 ? -2.303 7.048 -1.313 1.00 96.25 83 TRP A CA 1
ATOM 640 C C . TRP A 1 83 ? -3.078 7.670 -2.468 1.00 96.25 83 TRP A C 1
ATOM 642 O O . TRP A 1 83 ? -4.286 7.858 -2.338 1.00 96.25 83 TRP A O 1
ATOM 652 N N . ARG A 1 84 ? -2.470 7.875 -3.644 1.00 93.94 84 ARG A N 1
ATOM 653 C CA . ARG A 1 84 ? -3.250 8.183 -4.852 1.00 93.94 84 ARG A CA 1
ATOM 654 C C . ARG A 1 84 ? -4.288 7.101 -5.166 1.00 93.94 84 ARG A C 1
ATOM 656 O O . ARG A 1 84 ? -5.256 7.399 -5.849 1.00 93.94 84 ARG A O 1
ATOM 663 N N . PHE A 1 85 ? -4.107 5.882 -4.651 1.00 93.38 85 PHE A N 1
ATOM 664 C CA . PHE A 1 85 ? -5.058 4.774 -4.735 1.00 93.38 85 PHE A CA 1
ATOM 665 C C . PHE A 1 85 ? -5.923 4.627 -3.471 1.00 93.38 85 PHE A C 1
ATOM 667 O O . PHE A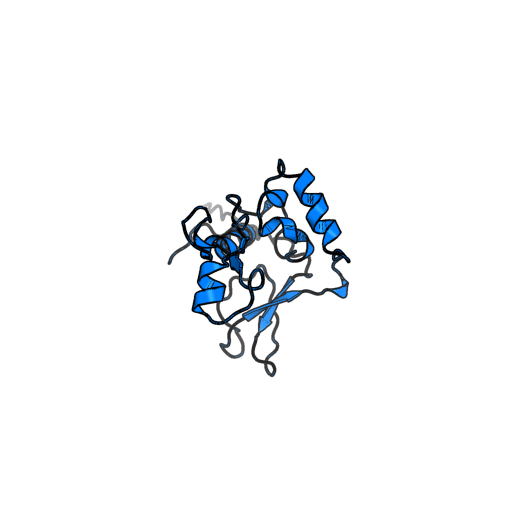 1 85 ? -6.349 3.519 -3.152 1.00 93.38 85 PHE A O 1
ATOM 674 N N . HIS A 1 86 ? -6.172 5.708 -2.723 1.00 92.94 86 HIS A N 1
ATOM 675 C CA . HIS A 1 86 ? -6.947 5.688 -1.473 1.00 92.94 86 HIS A CA 1
ATOM 676 C C . HIS A 1 86 ? -8.315 5.006 -1.619 1.00 92.94 86 HIS A C 1
ATOM 678 O O . HIS A 1 86 ? -8.730 4.270 -0.728 1.00 92.94 86 HIS A O 1
ATOM 684 N N . GLU A 1 87 ? -8.962 5.142 -2.777 1.00 91.25 87 GLU A N 1
ATOM 685 C CA . GLU A 1 87 ? -10.225 4.471 -3.106 1.00 91.25 87 GLU A CA 1
ATOM 686 C C . GLU A 1 87 ? -10.130 2.934 -3.096 1.00 91.25 87 GLU A C 1
ATOM 688 O O . GLU A 1 87 ? -11.136 2.257 -2.888 1.00 91.25 87 GLU A O 1
ATOM 693 N N . LEU A 1 88 ? -8.934 2.377 -3.309 1.00 92.75 88 LEU A N 1
ATOM 694 C CA . LEU A 1 88 ? -8.644 0.940 -3.224 1.00 92.75 88 LEU A CA 1
ATOM 695 C C . LEU A 1 88 ? -8.064 0.531 -1.864 1.00 92.75 88 LEU A C 1
ATOM 697 O O . LEU A 1 88 ? -7.960 -0.658 -1.582 1.00 92.75 88 LEU A O 1
ATOM 701 N N . LEU A 1 89 ? -7.700 1.501 -1.023 1.00 93.38 89 LEU A N 1
ATOM 702 C CA . LEU A 1 89 ? -7.160 1.299 0.320 1.00 93.38 89 LEU A CA 1
ATOM 703 C C . LEU A 1 89 ? -7.997 2.035 1.394 1.00 93.38 89 LEU A C 1
ATOM 705 O O . LEU A 1 89 ? -7.415 2.712 2.248 1.00 93.38 89 LEU A O 1
ATOM 709 N N . PRO A 1 90 ? -9.346 1.921 1.420 1.00 92.75 90 PRO A N 1
ATOM 710 C CA . PRO A 1 90 ? -10.208 2.753 2.267 1.00 92.75 90 PRO A CA 1
ATOM 711 C C . PRO A 1 90 ? -10.258 2.286 3.736 1.00 92.75 90 PRO A C 1
ATOM 713 O O . PRO A 1 90 ? -11.318 2.271 4.362 1.00 92.75 90 PRO A O 1
ATOM 716 N N . PHE A 1 91 ? -9.119 1.877 4.301 1.00 94.38 91 PHE A N 1
ATOM 717 C CA . PHE A 1 91 ? -9.016 1.429 5.693 1.00 94.38 91 PHE A CA 1
ATOM 718 C C . PHE A 1 91 ? -8.796 2.582 6.682 1.00 94.38 91 PHE A C 1
ATOM 720 O O . PHE A 1 91 ? -9.105 2.447 7.864 1.00 94.38 91 PHE A O 1
ATOM 727 N N . ALA A 1 92 ? -8.269 3.715 6.209 1.00 93.31 92 ALA A N 1
ATOM 728 C CA . ALA A 1 92 ? -8.039 4.916 7.003 1.00 93.31 92 ALA A CA 1
ATOM 729 C C . ALA A 1 92 ? -8.717 6.124 6.337 1.00 93.31 92 ALA A C 1
ATOM 731 O O . ALA A 1 92 ? -8.612 6.280 5.119 1.00 93.31 92 ALA A O 1
ATOM 732 N N . PRO A 1 93 ? -9.400 7.001 7.094 1.00 92.81 93 PRO A N 1
ATOM 733 C CA . PRO A 1 93 ? -9.903 8.256 6.550 1.00 92.81 93 PRO A CA 1
ATOM 734 C C . PRO A 1 93 ? -8.741 9.202 6.208 1.00 92.81 93 PRO A C 1
ATOM 736 O O . PRO A 1 93 ? -7.654 9.100 6.778 1.00 92.81 93 PRO A O 1
ATOM 739 N N . ALA A 1 94 ? -8.967 10.133 5.276 1.00 92.94 94 ALA A N 1
ATOM 740 C CA . ALA A 1 94 ? -7.918 11.007 4.741 1.00 92.94 94 ALA A CA 1
ATOM 741 C C . ALA A 1 94 ? -7.205 11.848 5.820 1.00 92.94 94 ALA A C 1
ATOM 743 O O . ALA A 1 94 ? -6.004 12.074 5.728 1.00 92.94 94 ALA A O 1
ATOM 744 N N . ASP A 1 95 ? -7.906 12.252 6.883 1.00 94.50 95 ASP A N 1
ATOM 745 C CA . ASP A 1 95 ? -7.338 13.009 8.010 1.00 94.50 95 ASP A CA 1
ATOM 746 C C . ASP A 1 95 ? -6.444 12.164 8.936 1.00 94.50 95 ASP A C 1
ATOM 748 O O . ASP A 1 95 ? -5.837 12.696 9.867 1.00 94.50 95 ASP A O 1
ATOM 752 N N . LYS A 1 96 ? -6.386 10.847 8.717 1.00 95.81 96 LYS A N 1
ATOM 753 C CA . LYS A 1 96 ? -5.495 9.918 9.422 1.00 95.81 96 LYS A CA 1
ATOM 754 C C . LYS A 1 96 ? -4.335 9.435 8.558 1.00 95.81 96 LYS A C 1
ATOM 756 O O . LYS A 1 96 ? -3.468 8.730 9.071 1.00 95.81 96 LYS A O 1
ATOM 761 N N . VAL A 1 97 ? -4.303 9.809 7.280 1.00 97.00 97 VAL A N 1
ATOM 762 C CA . VAL A 1 97 ? -3.232 9.421 6.364 1.00 97.00 97 VAL A CA 1
ATOM 763 C C . VAL A 1 97 ? -1.928 10.127 6.734 1.00 97.00 97 VAL A C 1
ATOM 765 O O . VAL A 1 97 ? -1.874 11.338 6.936 1.00 97.00 97 VAL A O 1
ATOM 768 N N . VAL A 1 98 ? -0.859 9.339 6.789 1.00 97.25 98 VAL A N 1
ATOM 769 C CA . VAL A 1 98 ? 0.523 9.762 6.984 1.00 97.25 98 VAL A CA 1
ATOM 770 C C . VAL A 1 98 ? 1.299 9.401 5.724 1.00 97.25 98 VAL A C 1
ATOM 772 O O . VAL A 1 98 ? 1.351 8.239 5.320 1.00 97.25 98 VAL A O 1
ATOM 775 N N . THR A 1 99 ? 1.915 10.400 5.101 1.00 97.62 99 THR A N 1
ATOM 776 C CA . THR A 1 99 ? 2.701 10.228 3.878 1.00 97.62 99 THR A CA 1
ATOM 777 C C . THR A 1 99 ? 3.862 11.211 3.830 1.00 97.62 99 THR A C 1
ATOM 779 O O . THR A 1 99 ? 3.781 12.316 4.371 1.00 97.62 99 THR A O 1
ATOM 782 N N . VAL A 1 100 ? 4.937 10.798 3.165 1.00 96.56 100 VAL A N 1
ATOM 783 C CA . VAL A 1 100 ? 6.084 11.643 2.802 1.00 96.56 100 VAL A CA 1
ATOM 784 C C . VAL A 1 100 ? 6.245 11.752 1.279 1.00 96.56 100 VAL A C 1
ATOM 786 O O . VAL A 1 100 ? 7.259 12.251 0.796 1.00 96.56 100 VAL A O 1
ATOM 789 N N . GLY A 1 101 ? 5.246 11.303 0.509 1.00 95.94 101 GLY A N 1
ATOM 790 C CA . GLY A 1 101 ? 5.265 11.326 -0.956 1.00 95.94 101 GLY A CA 1
ATOM 791 C C . GLY A 1 101 ? 5.940 10.114 -1.608 1.00 95.94 101 GLY A C 1
ATOM 792 O O . GLY A 1 101 ? 6.329 10.201 -2.775 1.00 95.94 101 GLY A O 1
ATOM 793 N N . GLU A 1 102 ? 6.071 9.005 -0.873 1.00 97.88 102 GLU A N 1
ATOM 794 C CA . GLU A 1 102 ? 6.566 7.699 -1.338 1.00 97.88 102 GLU A CA 1
ATOM 795 C C . GLU A 1 102 ? 5.818 7.146 -2.570 1.00 97.88 102 GLU A C 1
ATOM 797 O O . GLU A 1 102 ? 4.768 7.649 -2.953 1.00 97.88 102 GLU A O 1
ATOM 802 N N . GLY A 1 103 ? 6.339 6.097 -3.209 1.00 95.81 103 GLY A N 1
ATOM 803 C CA . GLY A 1 103 ? 5.690 5.351 -4.297 1.00 95.81 103 GLY A CA 1
ATOM 804 C C . GLY A 1 103 ? 5.731 6.014 -5.683 1.00 95.81 103 GLY A C 1
ATOM 805 O O . GLY A 1 103 ? 5.096 5.539 -6.627 1.00 95.81 103 GLY A O 1
ATOM 806 N N . GLN A 1 104 ? 6.451 7.126 -5.839 1.00 93.31 104 GLN A N 1
ATOM 807 C CA . GLN A 1 104 ? 6.623 7.843 -7.115 1.00 93.31 104 GLN A CA 1
ATOM 808 C C . GLN A 1 104 ? 7.926 7.457 -7.828 1.00 93.31 104 GLN A C 1
ATOM 810 O O . GLN A 1 104 ? 8.660 8.297 -8.346 1.00 93.31 104 GLN A O 1
ATOM 815 N N . THR A 1 105 ? 8.238 6.171 -7.810 1.00 96.25 105 THR A N 1
ATOM 816 C CA . THR A 1 105 ? 9.526 5.622 -8.229 1.00 96.25 105 THR A CA 1
ATOM 817 C C . THR A 1 105 ? 9.587 5.408 -9.742 1.00 96.25 105 THR A C 1
ATOM 819 O O . THR A 1 105 ? 8.580 5.187 -10.421 1.00 96.25 105 THR A O 1
ATOM 822 N N . LEU A 1 106 ? 10.796 5.503 -10.295 1.00 95.94 106 LEU A N 1
ATOM 823 C CA . LEU A 1 106 ? 11.037 5.396 -11.731 1.00 95.94 106 LEU A CA 1
ATOM 824 C C . LEU A 1 106 ? 10.849 3.952 -12.221 1.00 95.94 106 LEU A C 1
ATOM 826 O O . LEU A 1 106 ? 11.520 3.043 -11.731 1.00 95.94 106 LEU A O 1
ATOM 830 N N . LEU A 1 107 ? 10.018 3.772 -13.251 1.00 96.69 107 LEU A N 1
ATOM 831 C CA . LEU A 1 107 ? 9.972 2.552 -14.058 1.00 96.69 107 LEU A CA 1
ATOM 832 C C . LEU A 1 107 ? 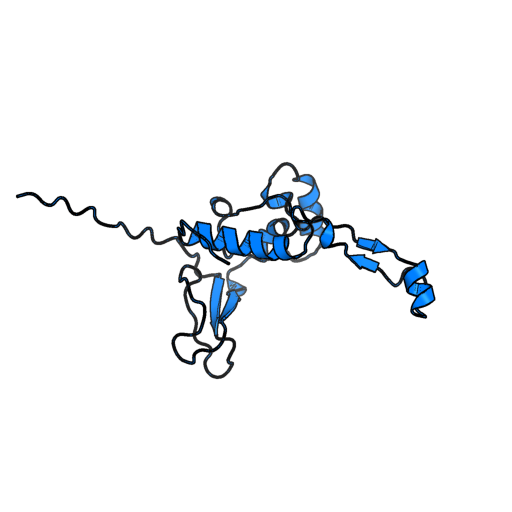10.873 2.728 -15.286 1.00 96.69 107 LEU A C 1
ATOM 834 O O . LEU A 1 107 ? 10.486 3.332 -16.287 1.00 96.69 107 LEU A O 1
ATOM 838 N N . GLN A 1 108 ? 12.097 2.224 -15.203 1.00 97.38 108 GLN A N 1
ATOM 839 C CA . GLN A 1 108 ? 13.121 2.432 -16.220 1.00 97.38 108 GLN A CA 1
ATOM 840 C C . GLN A 1 108 ? 13.191 1.253 -17.183 1.00 97.38 108 GLN A C 1
ATOM 842 O O . GLN A 1 108 ? 13.376 0.107 -16.778 1.00 97.38 108 GLN A O 1
ATOM 847 N N . ARG A 1 109 ? 13.158 1.541 -18.481 1.00 97.94 109 ARG A N 1
ATOM 848 C CA . ARG A 1 109 ? 13.466 0.553 -19.518 1.00 97.94 109 ARG A CA 1
ATOM 849 C C . ARG A 1 109 ? 14.958 0.206 -19.506 1.00 97.94 109 ARG A C 1
ATOM 851 O O . ARG A 1 109 ? 15.791 1.116 -19.519 1.00 97.94 109 ARG A O 1
ATOM 858 N N . ALA A 1 110 ? 15.298 -1.083 -19.510 1.00 97.81 110 ALA A N 1
ATOM 859 C CA . ALA A 1 110 ? 16.672 -1.552 -19.301 1.00 97.81 110 ALA A CA 1
ATOM 860 C C . ALA A 1 110 ? 17.134 -2.537 -20.391 1.00 97.81 110 ALA A C 1
ATOM 862 O O . ALA A 1 110 ? 17.286 -3.736 -20.158 1.00 97.81 110 ALA A O 1
ATOM 863 N N . ASN A 1 111 ? 17.400 -2.011 -21.59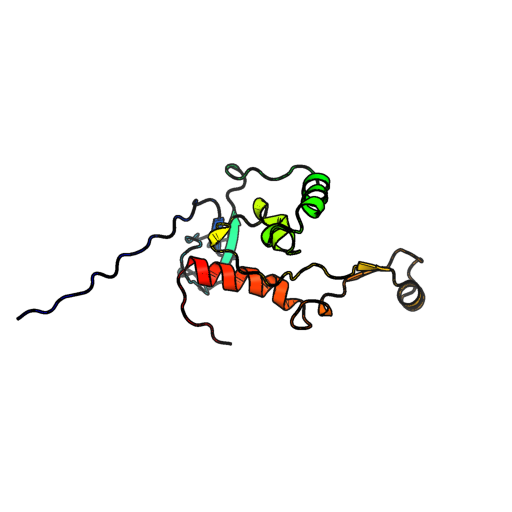1 1.00 98.12 111 ASN A N 1
ATOM 864 C CA . ASN A 1 111 ? 17.739 -2.816 -22.774 1.00 98.12 111 ASN A CA 1
ATOM 865 C C . ASN A 1 111 ? 19.075 -3.570 -22.653 1.00 98.12 111 ASN A C 1
ATOM 867 O O . ASN A 1 111 ? 19.173 -4.701 -23.119 1.00 98.12 111 ASN A O 1
ATOM 871 N N . GLU A 1 112 ? 20.078 -3.008 -21.972 1.00 97.88 112 GLU A N 1
ATOM 872 C CA . GLU A 1 112 ? 21.352 -3.714 -21.750 1.00 97.88 112 GLU A CA 1
ATOM 873 C C . GLU A 1 112 ? 21.189 -4.916 -20.813 1.00 97.88 112 GLU A C 1
ATOM 875 O O . GLU A 1 112 ? 21.772 -5.976 -21.039 1.00 97.88 112 GLU A O 1
ATOM 880 N N . VAL A 1 113 ? 20.336 -4.783 -19.793 1.00 97.56 113 VAL A N 1
ATOM 881 C CA . VAL A 1 113 ? 19.993 -5.894 -18.897 1.00 97.56 113 VAL A CA 1
ATOM 882 C C . VAL A 1 113 ? 19.154 -6.931 -19.640 1.00 97.56 113 VAL A C 1
ATOM 884 O O . VAL A 1 113 ? 19.404 -8.122 -19.490 1.00 97.56 113 VAL A O 1
ATOM 887 N N . ALA A 1 114 ? 18.214 -6.495 -20.489 1.00 98.19 114 ALA A N 1
ATOM 888 C CA . ALA A 1 114 ? 17.442 -7.393 -21.347 1.00 98.19 114 ALA A CA 1
ATOM 889 C C . ALA A 1 114 ? 18.367 -8.249 -22.223 1.00 98.19 114 ALA A C 1
ATOM 891 O O . ALA A 1 114 ? 18.272 -9.474 -22.207 1.00 98.19 114 ALA A O 1
ATOM 892 N N . LYS A 1 115 ? 19.333 -7.614 -22.898 1.00 98.00 115 LYS A N 1
ATOM 893 C CA . LYS A 1 115 ? 20.340 -8.292 -23.720 1.00 98.00 115 LYS A CA 1
ATOM 894 C C . LYS A 1 115 ? 21.159 -9.296 -22.911 1.00 98.00 115 LYS A C 1
ATOM 896 O O . LYS A 1 115 ? 21.341 -10.424 -23.359 1.00 98.00 115 LYS A O 1
ATOM 901 N N . PHE A 1 116 ? 21.639 -8.901 -21.730 1.00 98.00 116 PHE A N 1
ATOM 902 C CA . PHE A 1 116 ? 22.371 -9.800 -20.834 1.00 98.00 116 PHE A CA 1
ATOM 903 C C . PHE A 1 116 ? 21.527 -11.016 -20.416 1.00 98.00 116 PHE A C 1
ATOM 905 O O . PHE A 1 116 ? 22.037 -12.132 -20.378 1.00 98.00 116 PHE A O 1
ATOM 912 N N . ALA A 1 117 ? 20.235 -10.811 -20.152 1.00 97.50 117 ALA A N 1
ATOM 913 C CA . ALA A 1 117 ? 19.295 -11.855 -19.751 1.00 97.50 117 ALA A CA 1
ATOM 914 C C . ALA A 1 117 ? 18.736 -12.694 -20.922 1.00 97.50 117 ALA A C 1
ATOM 916 O O . ALA A 1 117 ? 17.936 -13.596 -20.683 1.00 97.50 117 ALA A O 1
ATOM 917 N N . GLY A 1 118 ? 19.118 -12.412 -22.175 1.00 97.81 118 GLY A N 1
ATOM 918 C CA . GLY A 1 118 ? 18.573 -13.094 -23.356 1.00 97.81 118 GLY A CA 1
ATOM 919 C C . GLY A 1 118 ? 17.111 -12.742 -23.663 1.00 97.81 118 GLY A C 1
ATOM 920 O O . GLY A 1 118 ? 16.401 -13.544 -24.264 1.00 97.81 118 GLY A O 1
ATOM 921 N N . MET A 1 119 ? 16.653 -11.567 -23.229 1.00 97.81 119 MET A N 1
ATOM 922 C CA . MET A 1 119 ? 15.305 -11.050 -23.462 1.00 97.81 119 MET A CA 1
ATOM 923 C C . MET A 1 119 ? 15.282 -10.036 -24.609 1.00 97.81 119 MET A C 1
ATOM 925 O O . MET A 1 119 ? 16.268 -9.343 -24.870 1.00 97.81 119 MET A O 1
ATOM 929 N N . ASP A 1 120 ? 14.121 -9.906 -25.251 1.00 97.38 120 ASP A N 1
ATOM 930 C CA . ASP A 1 120 ? 13.890 -8.891 -26.277 1.00 97.38 120 ASP A CA 1
ATOM 931 C C . ASP A 1 120 ? 14.081 -7.470 -25.724 1.00 97.38 120 ASP A C 1
ATOM 933 O O . ASP A 1 120 ? 13.737 -7.158 -24.576 1.00 97.38 120 ASP A O 1
ATOM 937 N N . ALA A 1 121 ? 14.580 -6.577 -26.581 1.00 96.06 121 ALA A N 1
ATOM 938 C CA . ALA A 1 121 ? 14.647 -5.155 -26.274 1.00 96.06 121 ALA A CA 1
ATOM 939 C C . ALA A 1 121 ? 13.251 -4.602 -25.936 1.00 96.06 121 ALA A C 1
ATOM 941 O O . ALA A 1 121 ? 12.230 -5.072 -26.437 1.00 96.06 121 ALA A O 1
ATOM 942 N N . ASP A 1 122 ? 13.215 -3.602 -25.057 1.00 96.25 122 ASP A N 1
ATOM 943 C CA . ASP A 1 122 ? 11.999 -2.929 -24.599 1.00 96.25 122 ASP A CA 1
ATOM 944 C C . ASP A 1 122 ? 10.986 -3.834 -23.858 1.00 96.25 122 ASP A C 1
ATOM 946 O O . ASP A 1 122 ? 9.865 -3.406 -23.575 1.00 96.25 122 ASP A O 1
ATOM 950 N N . ARG A 1 123 ? 11.375 -5.068 -23.492 1.00 96.69 123 ARG A N 1
ATOM 951 C CA . ARG A 1 123 ? 10.559 -6.009 -22.695 1.00 96.69 123 ARG A CA 1
ATOM 952 C C . ARG A 1 123 ? 11.002 -6.168 -21.242 1.00 96.69 123 ARG A C 1
ATOM 954 O O . ARG A 1 123 ? 10.305 -6.832 -20.479 1.00 96.69 123 ARG A O 1
ATOM 961 N N . LEU A 1 124 ? 12.118 -5.558 -20.844 1.00 97.81 124 LEU A N 1
ATOM 962 C CA . LEU A 1 124 ? 12.592 -5.556 -19.459 1.00 97.81 124 LEU A CA 1
ATOM 963 C C . LEU A 1 124 ? 12.572 -4.137 -18.889 1.00 97.81 124 LEU A C 1
ATOM 965 O O . LEU A 1 124 ? 13.148 -3.203 -19.459 1.00 97.81 124 LEU A O 1
ATOM 969 N N . PHE A 1 125 ? 11.935 -4.006 -17.727 1.00 98.19 125 PHE A N 1
ATOM 970 C CA . PHE A 1 125 ? 11.854 -2.768 -16.963 1.00 98.19 125 PHE A CA 1
ATOM 971 C C . PHE A 1 125 ? 12.322 -3.000 -15.528 1.00 98.19 125 PHE A C 1
ATOM 973 O O . PHE A 1 125 ? 12.113 -4.071 -14.961 1.00 98.19 125 PHE A O 1
ATOM 980 N N . LEU A 1 126 ? 12.938 -1.978 -14.943 1.00 97.62 126 LEU A N 1
ATOM 981 C CA . LEU A 1 126 ? 13.370 -1.948 -13.553 1.00 97.62 126 LEU A CA 1
ATOM 982 C C . LEU A 1 126 ? 12.557 -0.888 -12.810 1.00 97.62 126 LEU A C 1
ATOM 984 O O . LEU A 1 126 ? 12.594 0.287 -13.172 1.00 97.62 126 LEU A O 1
ATOM 988 N N . GLN A 1 127 ? 11.832 -1.308 -11.774 1.00 97.94 127 GLN A N 1
ATOM 989 C CA . GLN A 1 127 ? 11.141 -0.407 -10.855 1.00 97.94 127 GLN A CA 1
ATOM 990 C C . GLN A 1 127 ? 12.101 -0.033 -9.717 1.00 97.94 127 GLN A C 1
ATOM 992 O O . GLN A 1 127 ? 12.426 -0.863 -8.865 1.00 97.94 127 GLN A O 1
ATOM 997 N N . TYR A 1 128 ? 12.587 1.208 -9.711 1.00 97.25 128 TYR A N 1
ATOM 998 C CA . TYR A 1 128 ? 13.601 1.671 -8.759 1.00 97.25 128 TYR A CA 1
ATOM 999 C C . TYR A 1 128 ? 12.996 2.056 -7.402 1.00 97.25 128 TYR A C 1
ATOM 1001 O O . TYR A 1 128 ? 12.985 3.221 -7.008 1.00 97.25 128 TYR A O 1
ATOM 1009 N N . GLU A 1 129 ? 12.544 1.062 -6.638 1.00 97.81 129 GLU A N 1
ATOM 1010 C CA . GLU A 1 129 ? 11.949 1.274 -5.308 1.00 97.81 129 GLU A CA 1
ATOM 1011 C C . GLU A 1 129 ? 12.916 1.855 -4.260 1.00 97.81 129 GLU A C 1
ATOM 1013 O O . GLU A 1 129 ? 12.489 2.362 -3.223 1.00 97.81 129 GLU A O 1
ATOM 1018 N N . GLY A 1 130 ? 14.222 1.819 -4.534 1.00 97.25 130 GLY A N 1
ATOM 1019 C CA . GLY A 1 130 ? 15.240 2.500 -3.733 1.00 97.25 130 GLY A CA 1
ATOM 1020 C C . GLY A 1 130 ? 15.243 4.027 -3.881 1.00 97.25 130 GLY A C 1
ATOM 1021 O O . GLY A 1 130 ? 15.995 4.687 -3.182 1.00 97.25 130 GLY A O 1
ATOM 1022 N N . MET A 1 131 ? 14.428 4.600 -4.774 1.00 96.62 131 MET A N 1
ATOM 1023 C CA . MET A 1 131 ? 14.267 6.058 -4.915 1.00 96.62 131 MET A CA 1
ATOM 1024 C C . MET A 1 131 ? 13.167 6.639 -4.017 1.00 96.62 131 MET A C 1
ATOM 1026 O O . MET A 1 131 ? 12.876 7.831 -4.091 1.00 96.62 131 MET A O 1
ATOM 1030 N N . ASN A 1 132 ? 12.544 5.809 -3.182 1.00 98.06 132 ASN A N 1
ATOM 1031 C CA . ASN A 1 132 ? 11.684 6.292 -2.109 1.00 98.06 132 ASN A CA 1
ATOM 1032 C C . ASN A 1 132 ? 12.483 7.117 -1.076 1.00 98.06 132 ASN A C 1
ATOM 1034 O O . ASN A 1 132 ? 13.704 6.955 -0.995 1.00 98.06 132 ASN A O 1
ATOM 1038 N N . PRO A 1 133 ? 11.834 7.986 -0.277 1.00 97.44 133 PRO A N 1
ATOM 1039 C CA . PRO A 1 133 ? 12.511 8.915 0.637 1.00 97.44 133 PRO A CA 1
ATOM 1040 C C . PRO A 1 133 ? 13.568 8.308 1.578 1.00 97.44 133 PRO A C 1
ATOM 1042 O O . PRO A 1 133 ? 14.602 8.934 1.804 1.00 97.44 133 PRO A O 1
ATOM 1045 N N . SER A 1 134 ? 13.352 7.102 2.111 1.00 97.00 134 SER A N 1
ATOM 1046 C CA . SER A 1 134 ? 14.313 6.399 2.980 1.00 97.00 134 SER A CA 1
ATOM 1047 C C . SER A 1 134 ? 15.390 5.621 2.225 1.00 97.00 134 SER A C 1
ATOM 1049 O O . SER A 1 134 ? 16.283 5.038 2.842 1.00 97.00 134 SER A O 1
ATOM 1051 N N . GLY A 1 135 ? 15.300 5.561 0.898 1.00 97.44 135 GLY A N 1
ATOM 1052 C CA . GLY A 1 135 ? 16.145 4.711 0.071 1.00 97.44 135 GLY A CA 1
ATOM 1053 C C . GLY A 1 135 ? 15.647 3.268 -0.054 1.00 97.44 135 GLY A C 1
ATOM 1054 O O . GLY A 1 135 ? 16.414 2.393 -0.458 1.00 97.44 135 GLY A O 1
ATOM 1055 N N . SER A 1 136 ? 14.394 2.962 0.315 1.00 97.06 136 SER A N 1
ATOM 1056 C CA . SER A 1 136 ? 13.875 1.590 0.238 1.00 97.06 136 SER A CA 1
ATOM 1057 C C . SER A 1 136 ? 12.378 1.489 -0.060 1.00 97.06 136 SER A C 1
ATOM 1059 O O . SER A 1 136 ? 11.590 2.356 0.304 1.00 97.06 136 SER A O 1
ATOM 1061 N N . PHE A 1 137 ? 11.964 0.346 -0.621 1.00 97.62 137 PHE A N 1
ATOM 1062 C CA . PHE A 1 137 ? 10.555 0.016 -0.882 1.00 97.62 137 PHE A CA 1
ATOM 1063 C C . PHE A 1 137 ? 9.671 0.001 0.377 1.00 97.62 137 PHE A C 1
ATOM 1065 O O . PHE A 1 137 ? 8.445 -0.003 0.275 1.00 97.62 137 PHE A O 1
ATOM 1072 N N . LYS A 1 138 ? 10.279 -0.049 1.573 1.00 97.81 138 LYS A N 1
ATOM 1073 C CA . LYS A 1 138 ? 9.543 -0.153 2.836 1.00 97.81 138 LYS A CA 1
ATOM 1074 C C . LYS A 1 138 ? 8.683 1.075 3.095 1.00 97.81 138 LYS A C 1
ATOM 1076 O O . LYS A 1 138 ? 7.668 0.933 3.766 1.00 97.81 138 LYS A O 1
ATOM 1081 N N . ASP A 1 139 ? 9.026 2.230 2.530 1.00 98.19 139 ASP A N 1
ATOM 1082 C CA . ASP A 1 139 ? 8.241 3.458 2.691 1.00 98.19 139 ASP A CA 1
ATOM 1083 C C . ASP A 1 139 ? 6.790 3.264 2.247 1.00 98.19 139 ASP A C 1
ATOM 1085 O O . ASP A 1 139 ? 5.876 3.712 2.941 1.00 98.19 139 ASP A O 1
ATOM 1089 N N . ASN A 1 140 ? 6.570 2.497 1.172 1.00 97.69 140 ASN A N 1
ATOM 1090 C CA . ASN A 1 140 ? 5.231 2.211 0.665 1.00 97.69 140 ASN A CA 1
ATOM 1091 C C . ASN A 1 140 ? 4.367 1.491 1.715 1.00 97.69 140 ASN A C 1
ATOM 1093 O O . ASN A 1 140 ? 3.199 1.820 1.891 1.00 97.69 140 ASN A O 1
ATOM 1097 N N . GLY A 1 141 ? 4.938 0.525 2.442 1.00 97.31 141 GLY A N 1
ATOM 1098 C CA . GLY A 1 141 ? 4.232 -0.179 3.518 1.00 97.31 141 GLY A CA 1
ATOM 1099 C C . GLY A 1 141 ? 4.166 0.636 4.811 1.00 97.31 141 GLY A C 1
ATOM 1100 O O . GLY A 1 141 ? 3.148 0.638 5.503 1.00 97.31 141 GLY A O 1
ATOM 1101 N N . MET A 1 142 ? 5.232 1.370 5.129 1.00 97.75 142 MET A N 1
ATOM 1102 C CA . MET A 1 142 ? 5.309 2.158 6.356 1.00 97.75 142 MET A CA 1
ATOM 1103 C C . MET A 1 142 ? 4.331 3.332 6.353 1.00 97.75 142 MET A C 1
ATOM 1105 O O . MET A 1 142 ? 3.796 3.644 7.413 1.00 97.75 142 MET A O 1
ATOM 1109 N N . CYS A 1 143 ? 4.025 3.943 5.202 1.00 97.81 143 CYS A N 1
ATOM 1110 C CA . CYS A 1 143 ? 2.996 4.984 5.138 1.00 97.81 143 CYS A CA 1
ATOM 1111 C C . CYS A 1 143 ? 1.619 4.444 5.579 1.00 97.81 143 CYS A C 1
ATOM 1113 O O . CYS A 1 143 ? 0.932 5.074 6.389 1.00 97.81 143 CYS A O 1
ATOM 1115 N N . ALA A 1 144 ? 1.259 3.225 5.159 1.00 97.19 144 ALA A N 1
ATOM 1116 C CA . ALA A 1 144 ? 0.048 2.532 5.590 1.00 97.19 144 ALA A CA 1
ATOM 1117 C C . ALA A 1 144 ? 0.103 2.167 7.080 1.00 97.19 144 ALA A C 1
ATOM 1119 O O . ALA A 1 144 ? -0.838 2.462 7.820 1.00 97.19 144 ALA A O 1
ATOM 1120 N N . ALA A 1 145 ? 1.225 1.609 7.544 1.00 96.38 145 ALA A N 1
ATOM 1121 C CA . ALA A 1 145 ? 1.414 1.237 8.946 1.00 96.38 145 ALA A CA 1
ATOM 1122 C C . ALA A 1 145 ? 1.325 2.447 9.895 1.00 96.38 145 ALA A C 1
ATOM 1124 O O . ALA A 1 145 ? 0.652 2.379 10.921 1.00 96.38 145 ALA A O 1
ATOM 1125 N N . PHE A 1 146 ? 1.946 3.580 9.551 1.00 97.12 146 PHE A N 1
ATOM 1126 C CA . PHE A 1 146 ? 1.865 4.800 10.358 1.00 97.12 146 PHE A CA 1
ATOM 1127 C C . PHE A 1 146 ? 0.490 5.471 10.284 1.00 97.12 146 PHE A C 1
ATOM 1129 O O . PHE A 1 146 ? 0.049 6.044 11.280 1.00 97.12 146 PHE A O 1
ATOM 1136 N N . SER A 1 147 ? -0.223 5.351 9.162 1.00 97.06 147 SER A N 1
ATOM 1137 C CA . SER A 1 147 ? -1.620 5.799 9.067 1.00 97.06 147 SER A CA 1
ATOM 1138 C C . SER A 1 147 ? -2.541 4.960 9.955 1.00 97.06 147 SER A C 1
ATOM 1140 O O . SER A 1 147 ? -3.392 5.502 10.659 1.00 97.06 147 SER A O 1
ATOM 1142 N N . HIS A 1 148 ? -2.326 3.641 10.006 1.00 96.12 148 HIS A N 1
ATOM 1143 C CA . HIS A 1 148 ? -3.022 2.747 10.937 1.00 96.12 148 HIS A CA 1
ATOM 1144 C C . HIS A 1 148 ? -2.670 3.045 12.402 1.00 96.12 148 HIS A C 1
ATOM 1146 O O . HIS A 1 148 ? -3.556 3.150 13.251 1.00 96.12 148 HIS A O 1
ATOM 1152 N N . ALA A 1 149 ? -1.393 3.284 12.705 1.00 96.44 149 ALA A N 1
ATOM 1153 C CA . ALA A 1 149 ? -0.960 3.714 14.032 1.00 96.44 149 ALA A CA 1
ATOM 1154 C C . ALA A 1 149 ? -1.636 5.036 14.442 1.00 96.44 149 ALA A C 1
ATOM 1156 O O . ALA A 1 149 ? -2.075 5.190 15.585 1.00 96.44 149 ALA A O 1
ATOM 1157 N N . HIS A 1 150 ? -1.781 5.980 13.507 1.00 96.25 150 HIS A N 1
ATOM 1158 C CA . HIS A 1 150 ? -2.490 7.227 13.762 1.00 96.25 150 HIS A CA 1
ATOM 1159 C C . HIS A 1 150 ? -3.993 6.999 13.997 1.00 96.25 150 HIS A C 1
ATOM 1161 O O . HIS A 1 150 ? -4.545 7.546 14.957 1.00 96.25 150 HIS A O 1
ATOM 1167 N N . LEU A 1 151 ? -4.628 6.156 13.176 1.00 94.94 151 LEU A N 1
ATOM 1168 C CA . LEU A 1 151 ? -6.031 5.743 13.299 1.00 94.94 151 LEU A CA 1
ATOM 1169 C C . LEU A 1 151 ? -6.335 5.103 14.663 1.00 94.94 151 LEU A C 1
ATOM 1171 O O . LEU A 1 151 ? -7.338 5.441 15.288 1.00 94.94 151 LEU A O 1
ATOM 1175 N N . THR A 1 152 ? -5.457 4.224 15.145 1.00 95.12 152 THR A N 1
ATOM 1176 C CA . THR A 1 152 ? -5.607 3.510 16.428 1.00 95.12 152 THR A CA 1
ATOM 1177 C C . THR A 1 152 ? -5.172 4.336 17.643 1.00 95.12 152 THR A C 1
ATOM 1179 O O . THR A 1 152 ? -5.289 3.891 18.785 1.00 95.12 152 THR A O 1
ATOM 1182 N N . GLY A 1 153 ? -4.691 5.565 17.427 1.00 95.81 153 GLY A N 1
ATOM 1183 C CA . GLY A 1 153 ? -4.269 6.470 18.495 1.00 95.81 153 GLY A CA 1
ATOM 1184 C C . GLY A 1 153 ? -2.928 6.105 19.138 1.00 95.81 153 GLY A C 1
ATOM 1185 O O . GLY A 1 153 ? -2.611 6.631 20.213 1.00 95.81 153 GLY A O 1
ATOM 1186 N N . ALA A 1 154 ? -2.131 5.248 18.495 1.00 95.81 154 ALA A N 1
ATOM 1187 C CA . ALA A 1 154 ? -0.809 4.870 18.969 1.00 95.81 154 ALA A CA 1
ATOM 1188 C C . ALA A 1 154 ? 0.089 6.107 19.153 1.00 95.81 154 ALA A C 1
ATOM 1190 O O . ALA A 1 154 ? 0.043 7.075 18.391 1.00 95.81 154 ALA A O 1
ATOM 1191 N N . LYS A 1 155 ? 0.912 6.086 20.207 1.00 95.56 155 LYS A N 1
ATOM 1192 C CA . LYS A 1 155 ? 1.823 7.194 20.562 1.00 95.56 155 LYS A CA 1
ATOM 1193 C C . LYS A 1 155 ? 3.294 6.862 20.357 1.00 95.56 155 LYS A C 1
ATOM 1195 O O . LYS A 1 155 ? 4.138 7.743 20.490 1.00 95.56 155 LYS A O 1
ATOM 1200 N N . ARG A 1 156 ? 3.605 5.590 20.115 1.00 94.44 156 ARG A N 1
ATOM 1201 C CA . ARG A 1 156 ? 4.964 5.061 19.998 1.00 94.44 156 ARG A CA 1
ATOM 1202 C C . ARG A 1 156 ? 4.967 3.923 18.988 1.00 94.44 156 ARG A C 1
ATOM 1204 O O . ARG A 1 156 ? 3.986 3.190 18.897 1.00 94.44 156 ARG A O 1
ATOM 1211 N N . ALA A 1 157 ? 6.084 3.781 18.291 1.00 91.81 157 ALA A N 1
ATOM 1212 C CA . ALA A 1 157 ? 6.412 2.638 17.452 1.00 91.81 157 ALA A CA 1
ATOM 1213 C C . ALA A 1 157 ? 7.775 2.088 17.898 1.00 91.81 157 ALA A C 1
ATOM 1215 O O . ALA A 1 157 ? 8.574 2.824 18.483 1.00 91.81 157 ALA A O 1
ATOM 1216 N N . ALA A 1 158 ? 8.018 0.804 17.653 1.00 92.44 158 ALA A N 1
ATOM 1217 C CA . ALA A 1 158 ? 9.278 0.128 17.944 1.00 92.44 158 ALA A CA 1
ATOM 1218 C C . ALA A 1 158 ? 9.596 -0.861 16.815 1.00 92.44 158 ALA A C 1
ATOM 1220 O O . ALA A 1 158 ? 8.674 -1.342 16.150 1.00 92.44 158 ALA A O 1
ATOM 1221 N N . CYS A 1 159 ? 10.882 -1.133 16.607 1.00 84.56 159 CYS A N 1
ATOM 1222 C CA . CYS A 1 159 ? 11.406 -2.087 15.635 1.00 84.56 159 CYS A CA 1
ATOM 1223 C C . CYS A 1 159 ? 12.541 -2.915 16.238 1.00 84.56 159 CYS A C 1
ATOM 1225 O O . CYS A 1 159 ? 13.163 -2.437 17.217 1.00 84.56 159 CYS A O 1
#

Radius of gyration: 20.27 Å; chains: 1; bounding box: 42×43×75 Å